Protein AF-A0A532THL0-F1 (afdb_monomer)

Solvent-accessible surface area (backbone atoms only — not comparable to full-atom values): 4283 Å² total; per-residue (Å²): 140,83,74,88,68,76,66,59,63,78,50,46,62,59,50,51,50,50,47,49,59,44,41,76,77,34,77,56,45,43,65,69,58,54,58,62,50,31,57,81,70,72,49,53,72,73,56,46,56,51,50,54,52,51,33,37,76,69,59,32,35,41,81,52,96,80,22,36,30,70,50,133

Radius of gyration: 12.04 Å; Cα contacts (8 Å, |Δi|>4): 64; chains: 1; bounding box: 33×24×23 Å

pLDDT: mean 88.32, std 15.73, range [38.62, 96.75]

Secondary structure (DSSP, 8-state):
---TTSSHHHHHHHHHHHHHHHHHH-SSEEHHHHHHHHHHTT--HHHHHHHHHHHHHTTSEEEETTEEEE--

Structure (mmCIF, N/CA/C/O backbone):
data_AF-A0A532THL0-F1
#
_entry.id   AF-A0A532THL0-F1
#
loop_
_atom_site.group_PDB
_atom_site.id
_atom_site.type_symbol
_atom_site.label_atom_id
_atom_site.label_alt_id
_atom_site.label_comp_id
_atom_site.label_asym_id
_atom_site.label_entity_id
_atom_site.label_seq_id
_atom_site.pdbx_PDB_ins_code
_atom_site.Cartn_x
_atom_site.Cartn_y
_atom_site.Cartn_z
_atom_site.occupancy
_atom_site.B_iso_or_equiv
_atom_site.auth_seq_id
_atom_site.auth_comp_id
_atom_site.auth_asym_id
_atom_site.auth_atom_id
_atom_site.pdbx_PDB_model_num
ATOM 1 N N . MET A 1 1 ? 23.887 -13.923 -13.446 1.00 42.69 1 MET A N 1
ATOM 2 C CA . MET A 1 1 ? 23.056 -13.519 -12.292 1.00 42.69 1 MET A CA 1
ATOM 3 C C . MET A 1 1 ? 23.420 -12.087 -11.941 1.00 42.69 1 MET A C 1
ATOM 5 O O . MET A 1 1 ? 24.506 -11.876 -11.424 1.00 42.69 1 MET A O 1
ATOM 9 N N . LYS A 1 2 ? 22.596 -11.105 -12.319 1.00 38.62 2 LYS A N 1
ATOM 10 C CA . LYS A 1 2 ? 22.818 -9.689 -11.992 1.0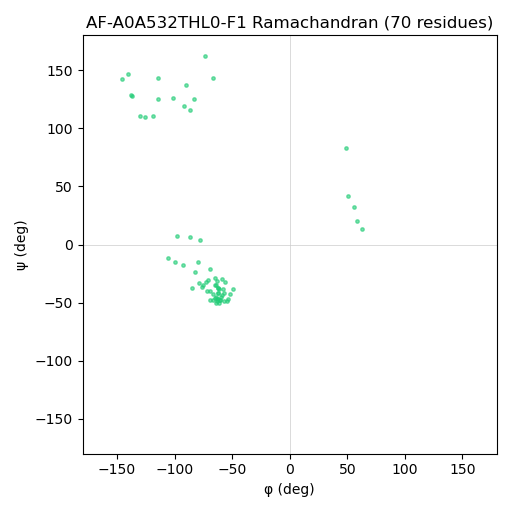0 38.62 2 LYS A CA 1
ATOM 11 C C . LYS A 1 2 ? 21.532 -9.103 -11.398 1.00 38.62 2 LYS A C 1
ATOM 13 O O . LYS A 1 2 ? 20.524 -9.022 -12.082 1.00 38.62 2 LYS A O 1
ATOM 18 N N . ASN A 1 3 ? 21.632 -8.823 -10.100 1.00 38.94 3 ASN A N 1
ATOM 19 C CA . ASN A 1 3 ? 21.045 -7.738 -9.312 1.00 38.94 3 ASN A CA 1
ATOM 20 C C . ASN A 1 3 ? 19.538 -7.445 -9.445 1.00 38.94 3 ASN A C 1
ATOM 22 O O . ASN A 1 3 ? 19.139 -6.467 -10.053 1.00 38.94 3 ASN A O 1
ATOM 26 N N . ASN A 1 4 ? 18.709 -8.197 -8.711 1.00 47.91 4 ASN A N 1
ATOM 27 C CA . ASN A 1 4 ? 17.328 -7.794 -8.382 1.00 47.91 4 ASN A CA 1
ATOM 28 C C . ASN A 1 4 ? 17.248 -6.743 -7.248 1.00 47.91 4 ASN A C 1
ATOM 30 O O . ASN A 1 4 ? 16.154 -6.439 -6.791 1.00 47.91 4 ASN A O 1
ATOM 34 N N . LYS A 1 5 ? 18.382 -6.240 -6.738 1.00 49.72 5 LYS A N 1
ATOM 35 C CA . LYS A 1 5 ? 18.421 -5.297 -5.603 1.00 49.72 5 LYS A CA 1
ATOM 36 C C . LYS A 1 5 ? 18.419 -3.823 -6.009 1.00 49.72 5 LYS A C 1
ATOM 38 O O . LYS A 1 5 ? 18.137 -2.994 -5.163 1.00 49.72 5 LYS A O 1
ATOM 43 N N . GLU A 1 6 ? 18.731 -3.501 -7.262 1.00 48.47 6 GLU A N 1
ATOM 44 C CA . GLU A 1 6 ? 18.864 -2.102 -7.704 1.00 48.47 6 GLU A CA 1
ATOM 45 C C . GLU A 1 6 ? 17.509 -1.424 -7.979 1.00 48.47 6 GLU A C 1
ATOM 47 O O . GLU A 1 6 ? 17.454 -0.206 -7.998 1.00 48.47 6 GLU A O 1
ATOM 52 N N . ASN A 1 7 ? 16.409 -2.180 -8.098 1.00 51.84 7 ASN A N 1
ATOM 53 C CA . ASN A 1 7 ? 15.083 -1.619 -8.406 1.00 51.84 7 ASN A CA 1
ATOM 54 C C . ASN A 1 7 ? 14.162 -1.445 -7.182 1.00 51.84 7 ASN A C 1
ATOM 56 O O . ASN A 1 7 ? 13.130 -0.788 -7.290 1.00 51.84 7 ASN A O 1
ATOM 60 N N . GLU A 1 8 ? 14.480 -2.062 -6.035 1.00 54.06 8 GLU A N 1
ATOM 61 C CA . GLU A 1 8 ? 13.630 -1.969 -4.834 1.00 54.06 8 GLU A CA 1
ATOM 62 C C . GLU A 1 8 ? 13.678 -0.568 -4.204 1.00 54.06 8 GLU A C 1
ATOM 64 O O . GLU A 1 8 ? 12.680 -0.132 -3.631 1.00 54.06 8 GLU A O 1
ATOM 69 N N . ASP A 1 9 ? 14.803 0.141 -4.334 1.00 61.66 9 ASP A N 1
ATOM 70 C CA . ASP A 1 9 ? 14.992 1.466 -3.736 1.00 61.66 9 ASP A CA 1
ATOM 71 C C . ASP A 1 9 ? 14.231 2.573 -4.489 1.00 61.66 9 ASP A C 1
ATOM 73 O O . ASP A 1 9 ? 13.677 3.465 -3.847 1.00 61.66 9 ASP A O 1
ATOM 77 N N . ASP A 1 10 ? 14.100 2.487 -5.819 1.00 79.88 10 ASP A N 1
ATOM 78 C CA . ASP A 1 10 ? 13.529 3.570 -6.643 1.00 79.88 10 ASP A CA 1
ATOM 79 C C . ASP A 1 10 ? 12.054 3.879 -6.325 1.00 79.88 10 ASP A C 1
ATOM 81 O O . ASP A 1 10 ? 11.603 5.023 -6.421 1.00 79.88 10 ASP A O 1
ATOM 85 N N . TYR A 1 11 ? 11.287 2.867 -5.913 1.00 92.69 11 TYR A N 1
ATOM 86 C CA . TYR A 1 11 ? 9.860 3.015 -5.615 1.00 92.69 11 TYR A CA 1
ATOM 87 C C . TYR A 1 11 ? 9.538 3.006 -4.122 1.00 92.69 11 TYR A C 1
ATOM 89 O O . TYR A 1 11 ? 8.412 3.340 -3.747 1.00 92.69 11 TYR A O 1
ATOM 97 N N . LEU A 1 12 ? 10.487 2.645 -3.253 1.00 93.62 12 LEU A N 1
ATOM 98 C CA . LEU A 1 12 ? 10.228 2.479 -1.824 1.00 93.62 12 LEU A CA 1
ATOM 99 C C . LEU A 1 12 ? 9.809 3.786 -1.151 1.00 93.62 12 LEU A C 1
ATOM 101 O O . LEU A 1 12 ? 8.823 3.806 -0.410 1.00 93.62 12 LEU A O 1
ATOM 105 N N . ASP A 1 13 ? 10.532 4.872 -1.409 1.00 93.25 13 ASP A N 1
ATOM 106 C CA . ASP A 1 13 ? 10.236 6.169 -0.798 1.00 93.25 13 ASP A CA 1
ATOM 107 C C . ASP A 1 13 ? 8.927 6.755 -1.333 1.00 93.25 13 ASP A C 1
ATOM 109 O O . ASP A 1 13 ? 8.098 7.240 -0.558 1.00 93.25 13 ASP A O 1
ATOM 113 N N . THR A 1 14 ? 8.680 6.609 -2.636 1.00 95.19 14 THR A N 1
ATOM 114 C CA . THR A 1 14 ? 7.407 6.974 -3.272 1.00 95.19 14 THR A CA 1
ATOM 115 C C . THR A 1 14 ? 6.244 6.193 -2.659 1.00 95.19 14 THR A C 1
ATOM 117 O O . THR A 1 14 ? 5.222 6.778 -2.300 1.00 95.19 14 THR A O 1
ATOM 120 N N . PHE A 1 15 ? 6.408 4.884 -2.456 1.00 96.12 15 PHE A N 1
ATOM 121 C CA . PHE A 1 15 ? 5.389 4.030 -1.853 1.00 96.12 15 PHE A CA 1
ATOM 122 C C . PHE A 1 15 ? 5.127 4.373 -0.384 1.00 96.12 15 PHE A C 1
ATOM 124 O O . PHE A 1 15 ? 3.973 4.464 0.030 1.00 96.12 15 PHE A O 1
ATOM 131 N N . LYS A 1 16 ? 6.173 4.629 0.414 1.00 95.19 16 LYS A N 1
ATOM 132 C CA . LYS A 1 16 ? 6.019 5.085 1.806 1.00 95.19 16 LYS A CA 1
ATOM 133 C C . LYS A 1 16 ? 5.304 6.430 1.885 1.00 95.19 16 LYS A C 1
ATOM 135 O O . LYS A 1 16 ? 4.438 6.594 2.739 1.00 95.19 16 LYS A O 1
ATOM 140 N N . LYS A 1 17 ? 5.641 7.373 0.999 1.00 95.19 17 LYS A N 1
ATOM 141 C CA . LYS A 1 17 ? 4.961 8.671 0.912 1.00 95.19 17 LYS A CA 1
ATOM 142 C C . LYS A 1 17 ? 3.478 8.492 0.585 1.00 95.19 17 LYS A C 1
ATOM 144 O O . LYS A 1 17 ? 2.637 9.045 1.285 1.00 95.19 17 LYS A O 1
ATOM 149 N N . MET A 1 18 ? 3.163 7.666 -0.411 1.00 96.06 18 MET A N 1
ATOM 150 C CA . MET A 1 18 ? 1.785 7.333 -0.773 1.00 96.06 18 MET A CA 1
ATOM 151 C C . MET A 1 18 ? 1.013 6.731 0.413 1.00 96.06 18 MET A C 1
ATOM 153 O O . MET A 1 18 ? -0.091 7.172 0.720 1.00 96.06 18 MET A O 1
ATOM 157 N N . LEU A 1 19 ? 1.594 5.748 1.112 1.00 96.50 19 LEU A N 1
ATOM 158 C CA . LEU A 1 19 ? 0.974 5.123 2.285 1.00 96.50 19 LEU A CA 1
ATOM 159 C C . LEU A 1 19 ? 0.792 6.106 3.449 1.00 96.50 19 LEU A C 1
ATOM 161 O O . LEU A 1 19 ? -0.204 6.016 4.166 1.00 96.50 19 LEU A O 1
ATOM 165 N N . LEU A 1 20 ? 1.719 7.050 3.628 1.00 95.12 20 LEU A N 1
ATOM 166 C CA . LEU A 1 20 ? 1.599 8.109 4.626 1.00 95.12 20 LEU A CA 1
ATOM 167 C C . LEU A 1 20 ? 0.406 9.021 4.316 1.00 95.12 20 LEU A C 1
ATOM 169 O O . LEU A 1 20 ? -0.437 9.228 5.186 1.00 95.12 20 LEU A O 1
ATOM 173 N N . GLU A 1 21 ? 0.294 9.511 3.083 1.00 94.88 21 GLU A N 1
ATOM 174 C CA . GLU A 1 21 ? -0.818 10.368 2.640 1.00 94.88 21 GLU A CA 1
ATOM 175 C C . GLU A 1 21 ? -2.169 9.635 2.739 1.00 94.88 21 GLU A C 1
ATOM 177 O O . GLU A 1 21 ? -3.169 10.192 3.209 1.00 94.88 21 GLU A O 1
ATOM 182 N N . LEU A 1 22 ? -2.179 8.341 2.407 1.00 94.69 22 LEU A N 1
ATOM 183 C CA . LEU A 1 22 ? -3.320 7.458 2.631 1.00 94.69 22 LEU A CA 1
ATOM 184 C C . LEU A 1 22 ? -3.690 7.348 4.110 1.00 94.69 22 LEU A C 1
ATOM 186 O O . LEU A 1 22 ? -4.859 7.511 4.449 1.00 94.69 22 LEU A O 1
ATOM 190 N N . SER A 1 23 ? -2.708 7.120 4.986 1.00 94.31 23 SER A N 1
ATOM 191 C CA . SER A 1 23 ? -2.921 6.964 6.432 1.00 94.31 23 SER A CA 1
ATOM 192 C C . SER A 1 23 ? -3.437 8.235 7.117 1.00 94.31 23 SER A C 1
ATOM 194 O O . SER A 1 23 ? -4.158 8.166 8.112 1.00 94.31 23 SER A O 1
ATOM 196 N N . GLN A 1 24 ? -3.096 9.406 6.569 1.00 93.81 24 GLN A N 1
ATOM 197 C CA . GLN A 1 24 ? -3.593 10.703 7.035 1.00 93.81 24 GLN A CA 1
ATOM 198 C C . GLN A 1 24 ? -5.062 10.919 6.659 1.00 93.81 24 GLN A C 1
ATOM 200 O O . GLN A 1 24 ? -5.800 11.558 7.407 1.00 93.81 24 GLN A O 1
ATOM 205 N N . SER A 1 25 ? -5.490 10.371 5.519 1.00 93.25 25 SER A N 1
ATOM 206 C CA . SER A 1 25 ? -6.873 10.465 5.038 1.00 93.25 25 SER A CA 1
ATOM 207 C C . SER A 1 25 ? -7.768 9.375 5.639 1.00 93.25 25 SER A C 1
ATOM 209 O O . SER A 1 25 ? -8.926 9.619 5.974 1.00 93.25 25 SER A O 1
ATOM 211 N N . TYR A 1 26 ? -7.220 8.170 5.800 1.00 90.50 26 TYR A N 1
ATOM 212 C CA . TYR A 1 26 ? -7.907 6.976 6.274 1.00 90.50 26 TYR A CA 1
ATOM 213 C C . TYR A 1 26 ? -7.033 6.237 7.279 1.00 90.50 26 TYR A C 1
ATOM 215 O O . TYR A 1 26 ? -5.909 5.856 6.977 1.00 90.50 26 TYR A O 1
ATOM 223 N N . LYS A 1 27 ? -7.578 5.939 8.459 1.00 90.81 27 LYS A N 1
ATOM 224 C CA . LYS A 1 27 ? -6.837 5.195 9.486 1.00 90.81 27 LYS A CA 1
ATOM 225 C C . LYS A 1 27 ? -6.445 3.780 9.033 1.00 90.81 27 LYS A C 1
ATOM 227 O O . LYS A 1 27 ? -5.375 3.302 9.388 1.00 90.81 27 LYS A O 1
ATOM 232 N N . GLU A 1 28 ? -7.317 3.111 8.284 1.00 95.69 28 GLU A N 1
ATOM 233 C CA . GLU A 1 28 ? -7.110 1.771 7.723 1.00 95.69 28 GLU A CA 1
ATOM 234 C C . GLU A 1 28 ? -7.701 1.744 6.302 1.00 95.69 28 GLU A C 1
ATOM 236 O O . GLU A 1 28 ? -8.697 2.424 6.041 1.00 95.69 28 GLU A O 1
ATOM 241 N N . PHE A 1 29 ? -7.112 0.982 5.377 1.00 96.06 29 PHE A N 1
ATOM 242 C CA . PHE A 1 29 ? -7.526 0.971 3.967 1.00 96.06 29 PHE A CA 1
ATOM 243 C C . PHE A 1 29 ? -7.375 -0.413 3.311 1.00 96.06 29 PHE A C 1
ATOM 245 O O . PHE A 1 29 ? -6.427 -1.139 3.609 1.00 96.06 29 PHE A O 1
ATOM 252 N N . PRO A 1 30 ? -8.295 -0.828 2.421 1.00 96.75 30 PRO A N 1
ATOM 253 C CA . PRO A 1 30 ? -8.213 -2.129 1.758 1.00 96.75 30 PRO A CA 1
ATOM 254 C C . PRO A 1 30 ? -7.114 -2.152 0.685 1.00 96.75 30 PRO A C 1
ATOM 256 O O . PRO A 1 30 ? -6.702 -1.108 0.178 1.00 96.75 30 PRO A O 1
ATOM 259 N N . LEU A 1 31 ? -6.691 -3.358 0.280 1.00 95.81 31 LEU A N 1
ATOM 260 C CA . LEU A 1 31 ? -5.701 -3.556 -0.792 1.00 95.81 31 LEU A CA 1
ATOM 261 C C . LEU A 1 31 ? -6.067 -2.804 -2.078 1.00 95.81 31 LEU A C 1
ATOM 263 O O . LEU A 1 31 ? -5.216 -2.148 -2.664 1.00 95.81 31 LEU A O 1
ATOM 267 N N . SER A 1 32 ? -7.342 -2.848 -2.465 1.00 95.44 32 SER A N 1
ATOM 268 C CA . SER A 1 32 ? -7.835 -2.228 -3.696 1.00 95.44 32 SER A CA 1
ATOM 269 C C . SER A 1 32 ? -7.592 -0.718 -3.750 1.00 95.44 32 SER A C 1
ATOM 271 O O . SER A 1 32 ? -7.424 -0.162 -4.827 1.00 95.44 32 SER A O 1
ATOM 273 N N . ILE A 1 33 ? -7.561 -0.040 -2.597 1.00 95.81 33 ILE A N 1
ATOM 274 C CA . ILE A 1 33 ? -7.253 1.394 -2.525 1.00 95.81 33 ILE A CA 1
ATOM 275 C C . ILE A 1 33 ? -5.752 1.640 -2.702 1.00 95.81 33 ILE A C 1
ATOM 277 O O . ILE A 1 33 ? -5.372 2.608 -3.355 1.00 95.81 33 ILE A O 1
ATOM 281 N N . ILE A 1 34 ? -4.901 0.757 -2.169 1.00 96.31 34 ILE A N 1
ATOM 282 C CA . ILE A 1 34 ? -3.451 0.816 -2.398 1.00 96.31 34 ILE A CA 1
ATOM 283 C C . ILE A 1 34 ? -3.156 0.636 -3.890 1.00 96.31 34 ILE A C 1
ATOM 285 O O . ILE A 1 34 ? -2.396 1.418 -4.447 1.00 96.31 34 ILE A O 1
ATOM 289 N N . GLU A 1 35 ? -3.773 -0.362 -4.527 1.00 95.69 35 GLU A N 1
ATOM 290 C CA . GLU A 1 35 ? -3.618 -0.647 -5.960 1.00 95.69 35 GLU A CA 1
ATOM 291 C C . GLU A 1 35 ? -4.086 0.533 -6.819 1.00 95.69 35 GLU A C 1
ATOM 293 O O . GLU A 1 35 ? -3.317 1.030 -7.635 1.00 95.69 35 GLU A O 1
ATOM 298 N N . LEU A 1 36 ? -5.290 1.055 -6.559 1.00 95.31 36 LEU A N 1
ATOM 299 C CA . LEU A 1 36 ? -5.843 2.197 -7.291 1.00 95.31 36 LEU A CA 1
ATOM 300 C C . LEU A 1 36 ? -4.956 3.445 -7.200 1.00 95.31 36 LEU A C 1
ATOM 302 O O . LEU A 1 36 ? -4.773 4.160 -8.180 1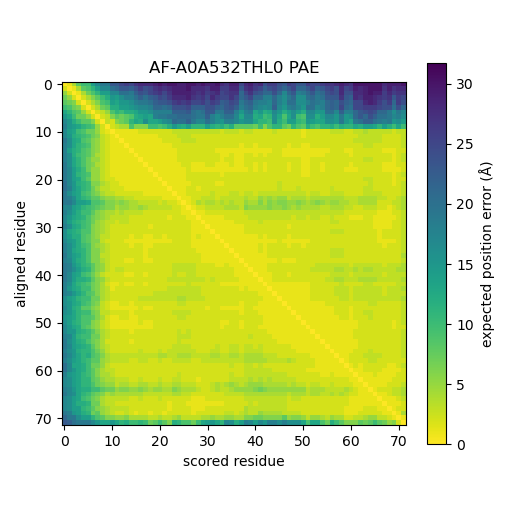.00 95.31 36 LEU A O 1
ATOM 306 N N . ILE A 1 37 ? -4.431 3.753 -6.013 1.00 95.19 37 ILE A N 1
ATOM 307 C CA . ILE A 1 37 ? -3.636 4.970 -5.826 1.00 95.19 37 ILE A CA 1
ATOM 308 C C . ILE A 1 37 ? -2.218 4.777 -6.356 1.00 95.19 37 ILE A C 1
ATOM 310 O O . ILE A 1 37 ? -1.663 5.729 -6.894 1.00 95.19 37 ILE A O 1
ATOM 314 N N . ALA A 1 38 ? -1.649 3.573 -6.282 1.00 96.25 38 ALA A N 1
ATOM 315 C CA . ALA A 1 38 ? -0.318 3.280 -6.812 1.00 96.25 38 ALA A CA 1
ATOM 316 C C . ALA A 1 38 ? -0.182 3.620 -8.308 1.00 96.25 38 ALA A C 1
ATOM 318 O O . ALA A 1 38 ? 0.880 4.096 -8.722 1.00 96.25 38 ALA A O 1
ATOM 319 N N . GLU A 1 39 ? -1.262 3.479 -9.086 1.00 93.56 39 GLU A N 1
ATOM 320 C CA . GLU A 1 39 ? -1.323 3.920 -10.486 1.00 93.56 39 GLU A CA 1
ATOM 321 C C . GLU A 1 39 ? -1.002 5.420 -10.629 1.00 93.56 39 GLU A C 1
ATOM 323 O O . GLU A 1 39 ? -0.203 5.805 -11.483 1.00 93.56 39 GLU A O 1
ATOM 328 N N . ASN A 1 40 ? -1.516 6.271 -9.732 1.00 94.62 40 ASN A N 1
ATOM 329 C CA . ASN A 1 40 ? -1.262 7.720 -9.742 1.00 94.62 40 ASN A CA 1
ATOM 330 C C . ASN A 1 40 ? 0.189 8.087 -9.383 1.00 94.62 40 ASN A C 1
ATOM 332 O O . ASN A 1 40 ? 0.648 9.181 -9.712 1.00 94.62 40 ASN A O 1
ATOM 336 N N 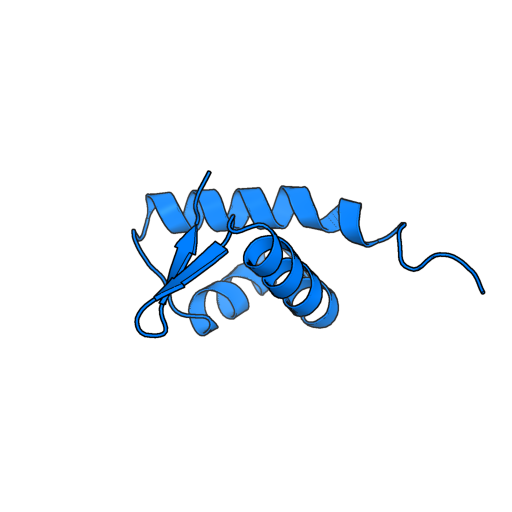. TYR A 1 41 ? 0.917 7.188 -8.715 1.00 94.19 41 TYR A N 1
ATOM 337 C CA . TYR A 1 41 ? 2.328 7.367 -8.346 1.00 94.19 41 TYR A CA 1
ATOM 338 C C . TYR A 1 41 ? 3.271 6.679 -9.341 1.00 94.19 41 TYR A C 1
ATOM 340 O O . TYR A 1 41 ? 4.480 6.647 -9.112 1.00 94.19 41 TYR A O 1
ATOM 348 N N . ASN A 1 42 ? 2.744 6.157 -10.457 1.00 93.75 42 ASN A N 1
ATOM 349 C CA . ASN A 1 42 ? 3.492 5.411 -11.470 1.00 93.75 42 ASN A CA 1
ATOM 350 C C . ASN A 1 42 ? 4.254 4.202 -10.894 1.00 93.75 42 ASN A C 1
ATOM 352 O O . ASN A 1 42 ? 5.332 3.863 -11.387 1.00 93.75 42 ASN A O 1
ATOM 356 N N . ILE A 1 43 ? 3.722 3.562 -9.846 1.00 94.75 43 ILE A N 1
ATOM 357 C CA . ILE A 1 43 ? 4.310 2.349 -9.267 1.00 94.75 43 ILE A CA 1
ATOM 358 C C . ILE A 1 43 ? 3.771 1.144 -10.050 1.00 94.75 43 ILE A C 1
ATOM 360 O O . ILE A 1 43 ? 2.571 0.880 -9.988 1.00 94.75 43 ILE A O 1
ATOM 364 N N . PRO A 1 44 ? 4.612 0.376 -10.765 1.00 94.38 44 PRO A N 1
ATOM 365 C CA . PRO A 1 44 ? 4.138 -0.784 -11.516 1.00 94.38 44 PRO A CA 1
ATOM 366 C C . PRO A 1 44 ? 3.621 -1.896 -10.592 1.00 94.38 44 PRO A C 1
ATOM 368 O O . PRO A 1 44 ? 4.255 -2.195 -9.580 1.00 94.38 44 PRO A O 1
ATOM 371 N N . ASP A 1 45 ? 2.564 -2.611 -10.989 1.00 92.75 45 ASP A N 1
ATOM 372 C CA . ASP A 1 45 ? 1.953 -3.708 -10.209 1.00 92.75 45 ASP A CA 1
ATOM 373 C C . ASP A 1 45 ? 2.950 -4.742 -9.676 1.00 92.75 45 ASP A C 1
ATOM 375 O O . ASP A 1 45 ? 2.808 -5.281 -8.574 1.00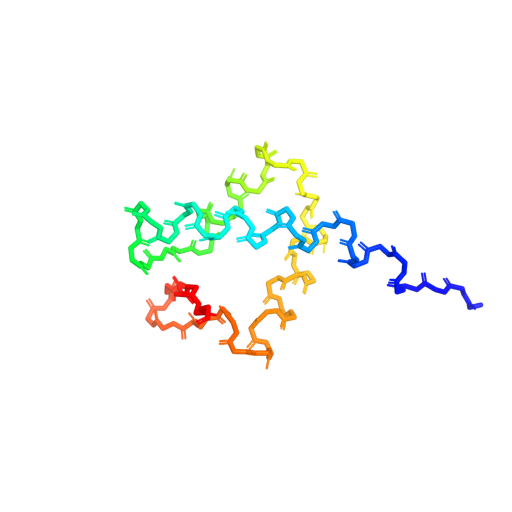 92.75 45 ASP A O 1
ATOM 379 N N . LYS A 1 46 ? 3.961 -5.068 -10.489 1.00 92.56 46 LYS A N 1
ATOM 380 C CA . LYS A 1 46 ? 5.002 -6.025 -10.114 1.00 92.56 46 LYS A CA 1
ATOM 381 C C . LYS A 1 46 ? 5.813 -5.512 -8.923 1.00 92.56 46 LYS A C 1
ATOM 383 O O . LYS A 1 46 ? 6.042 -6.278 -7.988 1.00 92.56 46 LYS A O 1
ATOM 388 N N . GLU A 1 47 ? 6.205 -4.242 -8.955 1.00 94.56 47 GLU A N 1
ATOM 389 C CA . GLU A 1 47 ? 6.959 -3.595 -7.880 1.00 94.56 47 GLU A CA 1
ATOM 390 C C . GLU A 1 47 ? 6.064 -3.367 -6.661 1.00 94.56 47 GLU A C 1
ATOM 392 O O . GLU A 1 47 ? 6.458 -3.682 -5.540 1.00 94.56 47 GLU A O 1
ATOM 397 N N . LEU A 1 48 ? 4.806 -2.965 -6.867 1.00 95.56 48 LEU A N 1
ATOM 398 C CA . LEU A 1 48 ? 3.825 -2.798 -5.795 1.00 95.56 48 LEU A CA 1
ATOM 399 C C . LEU A 1 48 ? 3.683 -4.065 -4.936 1.00 95.56 48 LEU A C 1
ATOM 401 O O . LEU A 1 48 ? 3.734 -4.005 -3.706 1.00 95.56 48 LEU A O 1
ATOM 405 N N . LYS A 1 49 ? 3.563 -5.238 -5.571 1.00 94.75 49 LYS A N 1
ATOM 406 C CA . LYS A 1 49 ? 3.464 -6.530 -4.868 1.00 94.75 49 LYS A CA 1
ATOM 407 C C . LYS A 1 49 ? 4.716 -6.846 -4.047 1.00 94.75 49 LYS A C 1
ATOM 409 O O . LYS A 1 49 ? 4.605 -7.411 -2.955 1.00 94.75 49 LYS A O 1
ATOM 414 N N . ILE A 1 50 ? 5.897 -6.497 -4.559 1.00 95.25 50 ILE A N 1
ATOM 415 C CA . ILE A 1 50 ? 7.172 -6.665 -3.849 1.00 95.25 50 ILE A CA 1
ATOM 416 C C . ILE A 1 50 ? 7.208 -5.737 -2.629 1.00 95.25 50 ILE A C 1
ATOM 418 O O . ILE A 1 50 ? 7.460 -6.199 -1.514 1.00 95.25 50 ILE A O 1
ATOM 422 N N . LEU A 1 51 ? 6.856 -4.465 -2.812 1.00 95.94 51 LEU A N 1
ATOM 423 C CA . LEU A 1 51 ? 6.864 -3.443 -1.769 1.00 95.94 51 LEU A CA 1
ATOM 424 C C . LEU A 1 51 ? 5.874 -3.755 -0.641 1.00 95.94 51 LEU A C 1
ATOM 426 O O . LEU A 1 51 ? 6.272 -3.775 0.524 1.00 95.94 51 LEU A O 1
ATOM 430 N N . ILE A 1 52 ? 4.619 -4.096 -0.962 1.00 95.50 52 ILE A N 1
ATOM 431 C CA . ILE A 1 52 ? 3.614 -4.527 0.029 1.00 95.50 52 ILE A CA 1
ATOM 432 C C . ILE A 1 52 ? 4.157 -5.697 0.851 1.00 95.50 52 ILE A C 1
ATOM 434 O O . ILE A 1 52 ? 4.114 -5.675 2.083 1.00 95.50 52 ILE A O 1
ATOM 438 N N . ARG A 1 53 ? 4.717 -6.715 0.183 1.00 94.88 53 ARG A N 1
ATOM 439 C CA . ARG A 1 53 ? 5.274 -7.892 0.857 1.00 94.88 53 ARG A CA 1
ATOM 440 C C . ARG A 1 53 ? 6.435 -7.521 1.780 1.00 94.88 53 ARG A C 1
ATOM 442 O O . ARG A 1 53 ? 6.529 -8.076 2.876 1.00 94.88 53 ARG A O 1
ATOM 449 N N . ASN A 1 54 ? 7.317 -6.626 1.353 1.00 93.88 54 ASN A N 1
ATOM 450 C CA . ASN A 1 54 ? 8.477 -6.204 2.133 1.00 93.88 54 ASN A CA 1
ATOM 451 C C . ASN A 1 54 ? 8.074 -5.381 3.359 1.00 93.88 54 ASN A C 1
ATOM 453 O O . ASN A 1 54 ? 8.502 -5.696 4.470 1.00 93.88 54 ASN A O 1
ATOM 457 N N . LEU A 1 55 ? 7.193 -4.391 3.195 1.00 94.69 55 LEU A N 1
ATOM 458 C CA . LEU A 1 55 ? 6.699 -3.585 4.314 1.00 94.69 55 LEU A CA 1
ATOM 459 C C . LEU A 1 55 ? 5.877 -4.423 5.298 1.00 94.69 55 LEU A C 1
ATOM 461 O O . LEU A 1 55 ? 5.985 -4.218 6.508 1.00 94.69 55 LEU A O 1
ATOM 465 N N . HIS A 1 56 ? 5.119 -5.408 4.808 1.00 93.62 56 HIS A N 1
ATOM 466 C CA . HIS A 1 56 ? 4.400 -6.347 5.666 1.00 93.62 56 HIS A CA 1
ATOM 467 C C . HIS A 1 56 ? 5.353 -7.221 6.493 1.00 93.62 56 HIS A C 1
ATOM 469 O O . HIS A 1 56 ? 5.182 -7.352 7.705 1.00 93.62 56 HIS A O 1
ATOM 475 N N . LYS A 1 57 ? 6.407 -7.777 5.877 1.00 94.56 57 LYS A N 1
ATOM 476 C CA . LYS A 1 57 ? 7.448 -8.536 6.601 1.00 94.56 57 LYS A CA 1
ATOM 477 C C . LYS A 1 57 ? 8.118 -7.704 7.695 1.00 94.56 57 LYS A C 1
ATOM 479 O O . LYS A 1 57 ? 8.392 -8.229 8.771 1.00 94.56 57 LYS A O 1
ATOM 484 N N . ASN A 1 58 ? 8.338 -6.420 7.429 1.00 93.00 58 ASN A N 1
ATOM 485 C CA . ASN A 1 58 ? 8.984 -5.496 8.358 1.00 93.00 58 ASN A CA 1
ATOM 486 C C . ASN A 1 58 ? 8.004 -4.841 9.348 1.00 93.00 58 ASN A C 1
ATOM 488 O O . ASN A 1 58 ? 8.411 -3.965 10.103 1.00 93.00 58 ASN A O 1
ATOM 492 N N . LYS A 1 59 ? 6.727 -5.259 9.367 1.00 93.81 59 LYS A N 1
ATOM 493 C CA . LYS A 1 59 ? 5.663 -4.719 10.238 1.00 93.81 59 LYS A CA 1
ATOM 494 C C . LYS A 1 59 ? 5.401 -3.211 10.077 1.00 93.81 59 LYS A C 1
ATOM 496 O O . LYS A 1 59 ? 4.803 -2.598 10.959 1.00 93.81 59 LYS A O 1
ATOM 501 N N . MET A 1 60 ? 5.808 -2.634 8.947 1.00 95.25 60 MET A N 1
ATOM 502 C CA . MET A 1 60 ? 5.468 -1.257 8.567 1.00 95.25 60 MET A CA 1
ATOM 503 C C . MET A 1 60 ? 4.081 -1.175 7.928 1.00 95.25 60 MET A C 1
ATOM 505 O O . MET A 1 60 ? 3.448 -0.130 7.947 1.00 95.25 60 MET A O 1
ATOM 509 N N . LEU A 1 61 ? 3.588 -2.276 7.359 1.00 95.75 61 LEU A N 1
ATOM 510 C CA . LEU A 1 61 ? 2.233 -2.374 6.827 1.00 95.75 61 LEU A CA 1
ATOM 511 C C . LEU A 1 61 ? 1.539 -3.578 7.472 1.00 95.75 61 LEU A C 1
ATOM 513 O O . LEU A 1 61 ? 1.914 -4.722 7.226 1.00 95.75 61 LEU A O 1
ATOM 517 N N . ILE A 1 62 ? 0.561 -3.328 8.337 1.00 96.25 62 ILE A N 1
ATOM 518 C CA . ILE A 1 62 ? -0.103 -4.354 9.149 1.00 96.25 62 ILE A CA 1
ATOM 519 C C . ILE A 1 62 ? -1.453 -4.684 8.521 1.00 96.25 62 ILE A C 1
ATOM 521 O O . ILE A 1 62 ? -2.265 -3.789 8.324 1.00 96.25 62 ILE A O 1
ATOM 525 N N . LEU A 1 63 ? -1.714 -5.961 8.238 1.00 95.12 63 LEU A N 1
ATOM 526 C CA . LEU A 1 63 ? -3.022 -6.425 7.773 1.00 95.12 63 LEU A CA 1
ATOM 527 C C . LEU A 1 63 ? -3.890 -6.851 8.967 1.00 95.12 63 LEU A C 1
ATOM 529 O O . LEU A 1 63 ? -3.540 -7.781 9.694 1.00 95.12 63 LEU A O 1
ATOM 533 N N . LYS A 1 64 ? -5.038 -6.197 9.156 1.00 94.06 64 LYS A N 1
ATOM 534 C CA . LYS A 1 64 ? -6.029 -6.499 10.197 1.00 94.06 64 LYS A CA 1
ATOM 535 C C . LYS A 1 64 ? -7.431 -6.419 9.604 1.00 94.06 64 LYS A C 1
ATOM 537 O O . LYS A 1 64 ? -7.783 -5.420 8.996 1.00 94.06 64 LYS A O 1
ATOM 542 N N . ASN A 1 65 ? -8.248 -7.457 9.790 1.00 93.69 65 ASN A N 1
ATOM 543 C CA . ASN A 1 65 ? -9.630 -7.495 9.287 1.00 93.69 65 ASN A CA 1
ATOM 544 C C . ASN A 1 65 ? -9.748 -7.141 7.785 1.00 93.69 65 ASN A C 1
ATOM 546 O O . ASN A 1 65 ? -10.649 -6.409 7.390 1.00 93.69 65 ASN A O 1
ATOM 550 N N . ASN A 1 66 ? -8.825 -7.645 6.957 1.00 93.75 66 ASN A N 1
ATOM 551 C CA . ASN A 1 66 ? -8.700 -7.338 5.520 1.00 93.75 66 ASN A CA 1
ATOM 552 C C . ASN A 1 66 ? -8.395 -5.867 5.171 1.00 93.75 66 ASN A C 1
ATOM 554 O O . ASN A 1 66 ? -8.468 -5.489 4.002 1.00 93.75 66 ASN A O 1
ATOM 558 N N . LEU A 1 67 ? -8.011 -5.054 6.153 1.00 96.50 67 LEU A N 1
ATOM 559 C CA . LEU A 1 67 ? -7.568 -3.680 5.965 1.00 96.50 67 LEU A CA 1
ATOM 560 C C . LEU A 1 67 ? -6.099 -3.538 6.353 1.00 96.50 67 LEU A C 1
ATOM 562 O O . LEU A 1 67 ? -5.617 -4.161 7.300 1.00 96.50 67 LEU A O 1
ATOM 566 N N . PHE A 1 68 ? -5.386 -2.709 5.610 1.00 96.25 68 PHE A N 1
ATOM 567 C CA . PHE A 1 68 ? -4.024 -2.330 5.910 1.00 96.25 68 PHE A CA 1
ATOM 568 C C . PHE A 1 68 ?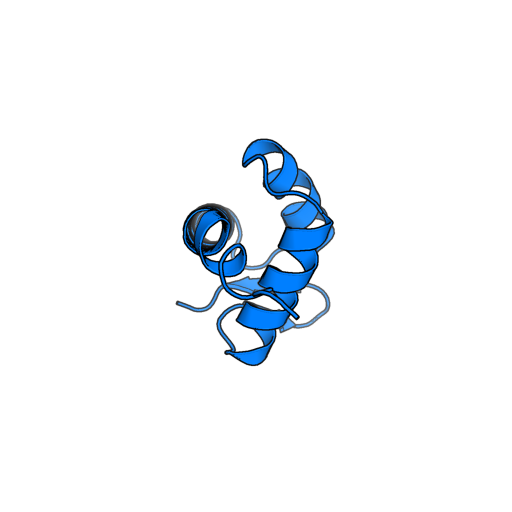 -3.985 -1.089 6.793 1.00 96.25 68 PHE A C 1
ATOM 570 O O . PHE A 1 68 ? -4.699 -0.116 6.566 1.00 96.25 68 PHE A O 1
ATOM 577 N N . LEU A 1 69 ? -3.100 -1.137 7.779 1.00 96.00 69 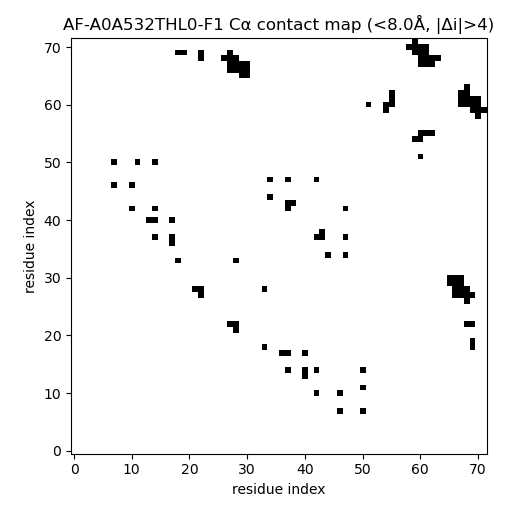LEU A N 1
ATOM 578 C CA . LEU A 1 69 ? -2.688 -0.024 8.616 1.00 96.00 69 LEU A CA 1
ATOM 579 C C . LEU A 1 69 ? -1.211 0.247 8.336 1.00 96.00 69 LEU A C 1
ATOM 581 O O . LEU A 1 69 ? -0.379 -0.654 8.471 1.00 96.00 69 LEU A O 1
ATOM 585 N N . PHE A 1 70 ? -0.882 1.482 7.969 1.00 95.25 70 PHE A N 1
ATOM 586 C CA . PHE A 1 70 ? 0.507 1.907 7.852 1.00 95.25 70 PHE A CA 1
ATOM 587 C C . PHE A 1 70 ? 1.042 2.313 9.230 1.00 95.25 70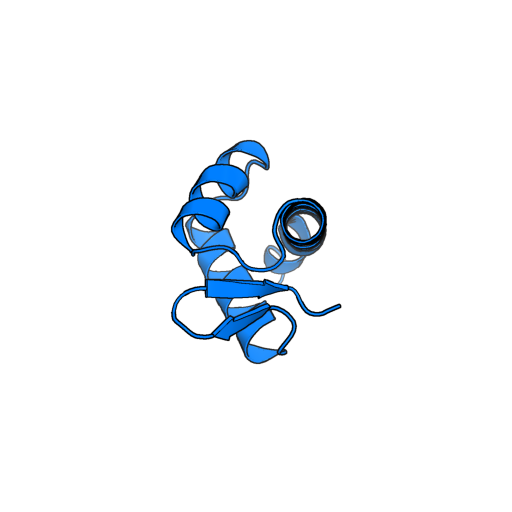 PHE A C 1
ATOM 589 O O . PHE A 1 70 ? 0.430 3.117 9.929 1.00 95.25 70 PHE A O 1
ATOM 596 N N . ASN A 1 71 ? 2.153 1.703 9.635 1.00 89.38 71 ASN A N 1
ATOM 597 C CA . ASN A 1 71 ? 2.769 1.832 10.949 1.00 89.38 71 ASN A CA 1
ATOM 598 C C . ASN A 1 71 ? 4.181 2.413 10.774 1.00 89.38 71 ASN A C 1
ATOM 600 O O . ASN A 1 71 ? 5.048 1.745 10.202 1.00 89.38 71 ASN A O 1
ATOM 604 N N . PHE A 1 72 ? 4.364 3.658 11.218 1.00 71.94 72 PHE A N 1
ATOM 605 C CA . PHE A 1 72 ? 5.590 4.448 11.070 1.00 71.94 72 PHE A CA 1
ATOM 606 C C . PHE A 1 72 ? 6.439 4.412 12.341 1.00 71.94 72 PHE A C 1
ATOM 608 O O . PHE A 1 72 ? 5.847 4.526 13.439 1.00 71.94 72 PHE A O 1
#

Mean predicted aligned error: 5.42 Å

Sequence (72 aa):
MKNNKENEDDYLDTFKKMLLELSQSYKEFPLSIIELIAENYNIPDKELKILIRNLHKNKMLILKNNLFLFNF

Foldseek 3Di:
DDDPPPPLVVCQVVLLVQLVVVCVVPQWAAPVVSVVVCVVSVNDPVSSVVNQVVCCVVVQWDQDPRITGGHD

Nearest PDB structures (foldseek):
  5v89-assembly2_C  TM=7.677E-01  e=2.942E-01  Homo sapiens
  9f27-assembly1_A  TM=7.004E-01  e=3.852E-01  Pyrococcus abyssi GE5
  6lbs-assembl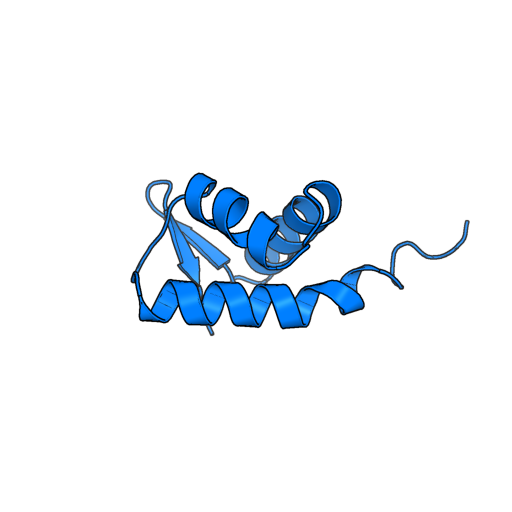y6_F  TM=7.602E-01  e=9.255E-01  Kluyveromyces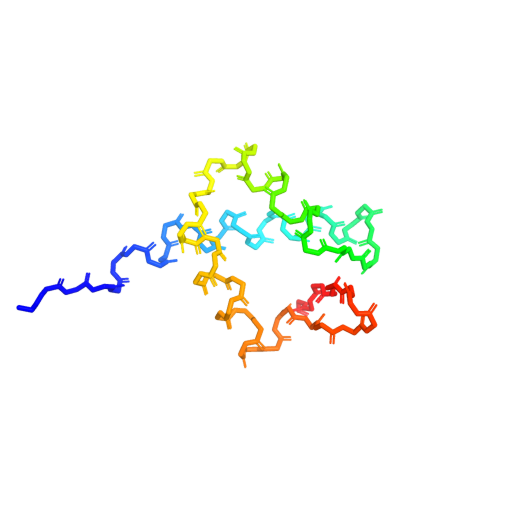 lactis
  4n0b-assembly2_C  TM=5.477E-01  e=4.716E-01  Bacillus subtilis
  4tv7-assembly2_C  TM=5.155E-01  e=8.088E-01  Bacillus subtilis subsp. subtilis str. 168